Protein AF-A0A959EXS7-F1 (afdb_monomer)

Sequence (127 aa):
MKLQTVEHLEKDQRTVELPMKGAALAGPMVLGFAAKSIGAFDFSYMQPNEDVVTVSFLNFERRKGEKNGLSVYTCTLLDGAFTRDKIRLDSDSDRASVFPSKDGYVMVMEYFAKEKRLDARLERLRM

Structure (mmCIF, N/CA/C/O backbone):
data_AF-A0A959EXS7-F1
#
_entry.id   AF-A0A959EXS7-F1
#
loop_
_atom_site.group_PDB
_atom_site.id
_atom_site.type_symbol
_atom_site.label_atom_id
_atom_site.label_alt_id
_atom_site.label_comp_id
_atom_site.label_asym_id
_a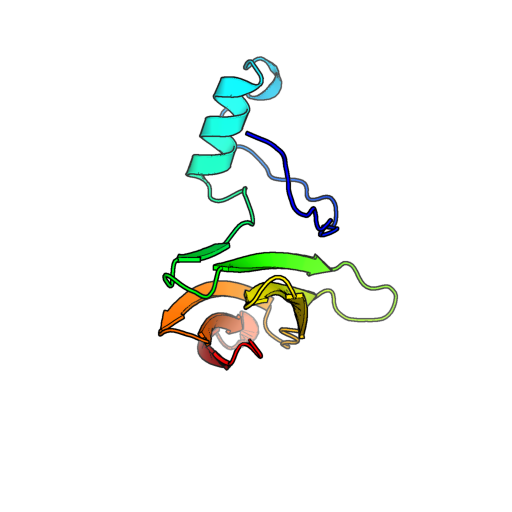tom_site.label_entity_id
_atom_site.label_seq_id
_atom_site.pdbx_PDB_ins_code
_atom_site.Cartn_x
_atom_site.Cartn_y
_atom_site.Cartn_z
_atom_site.occupancy
_atom_site.B_iso_or_equiv
_atom_site.auth_seq_id
_atom_site.auth_comp_id
_atom_site.auth_asym_id
_atom_site.auth_atom_id
_atom_site.pdbx_PDB_model_num
ATOM 1 N N . MET A 1 1 ? 25.757 5.575 -18.340 1.00 49.66 1 MET A N 1
ATOM 2 C CA . MET A 1 1 ? 24.389 5.028 -18.220 1.00 49.66 1 MET A CA 1
ATOM 3 C C . MET A 1 1 ? 23.418 6.121 -18.648 1.00 49.66 1 MET A C 1
ATOM 5 O O . MET A 1 1 ? 23.444 7.183 -18.041 1.00 49.66 1 MET A O 1
ATOM 9 N N . LYS A 1 2 ? 22.669 5.938 -19.744 1.00 63.59 2 LYS A N 1
ATOM 10 C CA . LYS A 1 2 ? 21.618 6.881 -20.171 1.00 63.59 2 LYS A CA 1
ATOM 11 C C . LYS A 1 2 ? 20.271 6.329 -19.704 1.00 63.59 2 LYS A C 1
ATOM 13 O O . LYS A 1 2 ? 20.010 5.150 -19.919 1.00 63.59 2 LYS A O 1
ATOM 18 N N . LEU A 1 3 ? 19.454 7.164 -19.063 1.00 72.50 3 LEU A N 1
ATOM 19 C CA . LEU A 1 3 ? 18.051 6.852 -18.779 1.00 72.50 3 LEU A CA 1
ATOM 20 C C . LEU A 1 3 ? 17.311 6.669 -20.108 1.00 72.50 3 LEU A C 1
ATOM 22 O O . LEU A 1 3 ? 17.408 7.534 -20.977 1.00 72.50 3 LEU A O 1
ATOM 26 N N . GLN A 1 4 ? 16.626 5.537 -20.274 1.00 78.38 4 GLN A N 1
ATOM 27 C CA . GLN A 1 4 ? 15.867 5.231 -21.492 1.00 78.38 4 GLN A CA 1
ATOM 28 C C . GLN A 1 4 ? 14.429 5.752 -21.418 1.00 78.38 4 GLN A C 1
ATOM 30 O O . GLN A 1 4 ? 13.913 6.243 -22.415 1.00 78.38 4 GLN A O 1
ATOM 35 N N . THR A 1 5 ? 13.796 5.674 -20.244 1.00 77.12 5 THR A N 1
ATOM 36 C CA . THR A 1 5 ? 12.414 6.113 -20.032 1.00 77.12 5 THR A CA 1
ATOM 37 C C . THR A 1 5 ? 12.173 6.465 -18.559 1.00 77.12 5 THR A C 1
ATOM 39 O O . THR A 1 5 ? 12.900 5.985 -17.685 1.00 77.12 5 THR A O 1
ATOM 42 N N . VAL A 1 6 ? 11.199 7.335 -18.284 1.00 81.12 6 VAL A N 1
ATOM 43 C CA . VAL A 1 6 ? 10.816 7.782 -16.934 1.00 81.12 6 VAL A CA 1
ATOM 44 C C . VAL A 1 6 ? 9.302 7.874 -16.867 1.00 81.12 6 VAL A C 1
ATOM 46 O O . VAL A 1 6 ? 8.684 8.454 -17.755 1.00 81.12 6 VAL A O 1
ATOM 49 N N . GLU A 1 7 ? 8.730 7.348 -15.789 1.00 80.94 7 GLU A N 1
ATOM 50 C CA . GLU A 1 7 ? 7.303 7.426 -15.512 1.00 80.94 7 GLU A CA 1
ATOM 51 C C . GLU A 1 7 ? 7.068 8.025 -14.127 1.00 80.94 7 GLU A C 1
ATOM 53 O O . GLU A 1 7 ? 7.716 7.642 -13.149 1.00 80.94 7 GLU A O 1
ATOM 58 N N . HIS A 1 8 ? 6.133 8.971 -14.045 1.00 80.69 8 HIS A N 1
ATOM 59 C CA . HIS A 1 8 ? 5.774 9.635 -12.796 1.00 80.69 8 HIS A CA 1
ATOM 60 C C . HIS A 1 8 ? 4.475 9.054 -12.237 1.00 80.69 8 HIS A C 1
ATOM 62 O O . HIS A 1 8 ? 3.435 9.066 -12.897 1.00 80.69 8 HIS A O 1
ATOM 68 N N . LEU A 1 9 ? 4.539 8.575 -10.995 1.00 77.50 9 LEU A N 1
ATOM 69 C CA . LEU A 1 9 ? 3.386 8.095 -10.241 1.00 77.50 9 LEU A CA 1
ATOM 70 C C . LEU A 1 9 ? 3.091 9.088 -9.119 1.00 77.50 9 LEU A C 1
ATOM 72 O O . LEU A 1 9 ? 3.893 9.250 -8.198 1.00 77.50 9 LEU A O 1
ATOM 76 N N . GLU A 1 10 ? 1.955 9.772 -9.215 1.00 78.19 10 GLU A N 1
ATOM 77 C CA . GLU A 1 10 ? 1.515 10.706 -8.182 1.00 78.19 10 GLU A CA 1
ATOM 78 C C . GLU A 1 10 ? 0.883 9.960 -7.008 1.00 78.19 10 GLU A C 1
ATOM 80 O O . GLU A 1 10 ? 0.133 8.995 -7.175 1.00 78.19 10 GLU A O 1
ATOM 85 N N . LYS A 1 11 ? 1.192 10.433 -5.803 1.00 78.25 11 LYS A N 1
ATOM 86 C CA . LYS A 1 11 ? 0.682 9.885 -4.555 1.00 78.25 11 LYS A CA 1
ATOM 87 C C . LYS A 1 11 ? 0.260 11.022 -3.637 1.00 78.25 11 LYS A C 1
ATOM 89 O O . LYS A 1 11 ? 0.981 12.011 -3.504 1.00 78.25 11 LYS A O 1
ATOM 94 N N . ASP A 1 12 ? -0.871 10.843 -2.962 1.00 81.62 12 ASP A N 1
ATOM 95 C CA . ASP A 1 12 ? -1.386 11.854 -2.049 1.00 81.62 12 ASP A CA 1
ATOM 96 C C . ASP A 1 12 ? -0.484 12.019 -0.826 1.00 81.62 12 ASP A C 1
ATOM 98 O O . ASP A 1 12 ? 0.102 11.067 -0.293 1.00 81.62 12 ASP A O 1
ATOM 102 N N . GLN A 1 13 ? -0.406 13.258 -0.345 1.00 80.50 13 GLN A N 1
ATOM 103 C CA . GLN A 1 13 ? 0.342 13.574 0.859 1.00 80.50 13 GLN A CA 1
ATOM 104 C C . GLN A 1 13 ? -0.302 12.903 2.078 1.00 80.50 13 GLN A C 1
ATOM 106 O O . GLN A 1 13 ? -1.500 13.035 2.340 1.00 80.50 13 GLN A O 1
ATOM 111 N N . ARG A 1 14 ? 0.527 12.229 2.878 1.00 75.75 14 ARG A N 1
ATOM 112 C CA . ARG A 1 14 ? 0.125 11.582 4.127 1.00 75.75 14 ARG A CA 1
ATOM 113 C C . ARG A 1 14 ? 0.965 12.096 5.289 1.00 75.75 14 ARG A C 1
ATOM 115 O O . ARG A 1 14 ? 2.163 12.326 5.156 1.00 75.75 14 ARG A O 1
ATOM 122 N N . THR A 1 15 ? 0.326 12.226 6.446 1.00 80.12 15 THR A N 1
ATOM 123 C CA . THR A 1 15 ? 1.002 12.465 7.724 1.00 80.12 15 THR A CA 1
ATOM 124 C C . THR A 1 15 ? 1.139 11.145 8.467 1.00 80.12 15 THR A C 1
ATOM 126 O O . THR A 1 15 ? 0.172 10.386 8.567 1.00 80.12 15 THR A O 1
ATOM 129 N N . VAL A 1 16 ? 2.334 10.880 8.989 1.00 79.06 16 VAL A N 1
ATOM 130 C CA . VAL A 1 16 ? 2.609 9.723 9.840 1.00 79.06 16 VAL A CA 1
ATOM 131 C C . VAL A 1 16 ? 3.228 10.216 11.137 1.00 79.06 16 VAL A C 1
ATOM 133 O O . VAL A 1 16 ? 4.138 11.043 11.125 1.00 79.06 16 VAL A O 1
ATOM 136 N N . GLU A 1 17 ? 2.705 9.725 12.253 1.00 82.31 17 GLU A N 1
ATOM 137 C CA . GLU A 1 17 ? 3.275 9.983 13.566 1.00 82.31 17 GLU A CA 1
ATOM 138 C C . GLU A 1 17 ? 4.458 9.041 13.801 1.00 82.31 17 GLU A C 1
ATOM 140 O O . GLU A 1 17 ? 4.353 7.830 13.602 1.00 82.31 17 GLU A O 1
ATOM 145 N N . LEU A 1 18 ? 5.600 9.604 14.198 1.00 82.88 18 LEU A N 1
ATOM 146 C CA . LEU A 1 18 ? 6.793 8.822 14.496 1.00 82.88 18 LEU A CA 1
ATOM 147 C C . LEU A 1 18 ? 6.810 8.436 15.980 1.00 82.88 18 LEU A C 1
ATOM 149 O O . LEU A 1 18 ? 6.548 9.286 16.830 1.00 82.88 18 LEU A O 1
ATOM 153 N N . PRO A 1 19 ? 7.209 7.200 16.325 1.00 74.81 19 PRO A N 1
ATOM 154 C CA . PRO A 1 19 ? 7.182 6.705 17.704 1.00 74.81 19 PRO A CA 1
ATOM 155 C C . PRO A 1 19 ? 8.254 7.337 18.613 1.00 74.81 19 PRO A C 1
ATOM 157 O O . PRO A 1 19 ? 8.351 6.997 19.791 1.00 74.81 19 PRO A O 1
ATOM 160 N N . MET A 1 20 ? 9.092 8.235 18.084 1.00 76.56 20 MET A N 1
ATOM 161 C CA . MET A 1 20 ? 10.241 8.793 18.789 1.00 76.56 20 MET A CA 1
ATOM 162 C C . MET A 1 20 ? 9.921 10.180 19.359 1.00 76.56 20 MET A C 1
ATOM 164 O O . MET A 1 20 ? 9.662 11.134 18.622 1.00 76.56 20 MET A O 1
ATOM 168 N N . LYS A 1 21 ? 9.993 10.321 20.687 1.00 75.62 21 LYS A N 1
ATOM 169 C CA . LYS A 1 21 ? 9.904 11.632 21.346 1.00 75.62 21 LYS A CA 1
ATOM 170 C C . LYS A 1 21 ? 11.040 12.529 20.849 1.00 75.62 21 LYS A C 1
ATOM 172 O O . LYS A 1 21 ? 12.193 12.111 20.829 1.00 75.62 21 LYS A O 1
ATOM 177 N N . GLY A 1 22 ? 10.711 13.754 20.443 1.00 75.75 22 GLY A N 1
ATOM 178 C CA . GLY A 1 22 ? 11.695 14.688 19.892 1.00 75.75 22 GLY A CA 1
ATOM 179 C C . GLY A 1 22 ? 12.112 14.393 18.448 1.00 75.75 22 GLY A C 1
ATOM 180 O O . GLY A 1 22 ? 13.128 14.924 18.015 1.00 75.75 22 GLY A O 1
ATOM 181 N N . ALA A 1 23 ? 11.340 13.601 17.688 1.00 76.31 23 ALA A N 1
ATOM 182 C CA . ALA A 1 23 ? 11.612 13.330 16.271 1.00 76.31 23 ALA A CA 1
ATOM 183 C C . ALA A 1 23 ? 11.894 14.606 15.455 1.00 76.31 23 ALA A C 1
ATOM 185 O O . ALA A 1 23 ? 12.771 14.600 14.603 1.00 76.31 23 ALA A O 1
ATOM 186 N N . ALA A 1 24 ? 11.243 15.728 15.776 1.00 72.69 24 ALA A N 1
ATOM 187 C CA . ALA A 1 24 ? 11.482 17.020 15.129 1.00 72.69 24 ALA A CA 1
ATOM 188 C C . ALA A 1 24 ? 12.938 17.538 15.222 1.00 72.69 24 ALA A C 1
ATOM 190 O O . ALA A 1 24 ? 13.323 18.387 14.425 1.00 72.69 24 ALA A O 1
ATOM 191 N N . LEU A 1 25 ? 13.742 17.048 16.173 1.00 79.31 25 LEU A N 1
ATOM 192 C CA . LEU A 1 25 ? 15.156 17.408 16.345 1.00 79.31 25 LEU A CA 1
ATOM 193 C C . LEU A 1 25 ? 16.112 16.454 15.609 1.00 79.31 25 LEU A C 1
ATOM 195 O O . LEU A 1 25 ? 17.318 16.692 15.576 1.00 79.31 25 LEU A O 1
ATOM 199 N N . ALA A 1 26 ? 15.600 15.356 15.048 1.00 82.56 26 ALA A N 1
ATOM 200 C CA . ALA A 1 26 ? 16.401 14.374 14.334 1.00 82.56 26 ALA A CA 1
ATOM 201 C C . ALA A 1 26 ? 16.665 14.821 12.887 1.00 82.56 26 ALA A C 1
ATOM 203 O O . ALA A 1 26 ? 15.807 15.401 12.224 1.00 82.56 26 ALA A O 1
ATOM 204 N N . GLY A 1 27 ? 17.857 14.516 12.372 1.00 86.88 27 GLY A N 1
ATOM 205 C CA . GLY A 1 27 ? 18.193 14.794 10.976 1.00 86.88 27 GLY A CA 1
ATOM 206 C C . GLY A 1 27 ? 17.351 13.962 9.988 1.00 86.88 27 GLY A C 1
ATOM 207 O O . GLY A 1 27 ? 16.885 12.874 10.344 1.00 86.88 27 GLY A O 1
ATOM 208 N N . PRO A 1 28 ? 17.214 14.403 8.720 1.00 85.25 28 PRO A N 1
ATOM 209 C CA . PRO A 1 28 ? 16.379 13.741 7.711 1.00 85.25 28 PRO A CA 1
ATOM 210 C C . PRO A 1 28 ? 16.667 12.247 7.514 1.00 85.25 28 PRO A C 1
ATOM 212 O O . PRO A 1 28 ? 15.743 11.468 7.299 1.00 85.25 28 PRO A O 1
ATOM 215 N N . MET A 1 29 ? 17.931 11.819 7.632 1.00 84.38 29 MET A N 1
ATOM 216 C CA . MET A 1 29 ? 18.287 10.396 7.534 1.00 84.38 29 MET A CA 1
ATOM 217 C C . MET A 1 29 ? 17.668 9.559 8.657 1.00 84.38 29 MET A C 1
ATOM 219 O O . MET A 1 29 ? 17.073 8.519 8.388 1.00 84.38 29 MET A O 1
ATOM 223 N N . VAL A 1 30 ? 17.777 10.010 9.910 1.00 84.88 30 VAL A N 1
ATOM 224 C CA . VAL A 1 30 ? 17.226 9.293 11.073 1.00 84.88 30 VAL A CA 1
ATOM 225 C C . VAL A 1 30 ? 15.703 9.237 10.982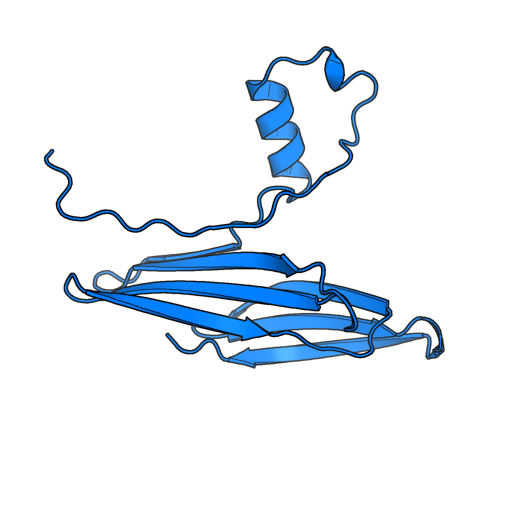 1.00 84.88 30 VAL A C 1
ATOM 227 O O . VAL A 1 30 ? 15.110 8.184 11.210 1.00 84.88 30 VAL A O 1
ATOM 230 N N . LEU A 1 31 ? 15.080 10.344 10.568 1.00 85.88 31 LEU A N 1
ATOM 231 C CA . LEU A 1 31 ? 13.647 10.406 10.290 1.00 85.88 31 LEU A CA 1
ATOM 232 C C . LEU A 1 31 ? 13.228 9.422 9.194 1.00 85.88 31 LEU A C 1
ATOM 234 O O . LEU A 1 31 ? 12.238 8.715 9.363 1.00 85.88 31 LEU A O 1
ATOM 238 N N . GLY A 1 32 ? 13.999 9.321 8.110 1.00 82.69 32 GLY A N 1
ATOM 239 C CA . GLY A 1 32 ? 13.765 8.350 7.042 1.00 82.69 32 GLY A CA 1
ATOM 240 C C . GLY A 1 32 ? 13.833 6.905 7.539 1.00 82.69 32 GLY A C 1
ATOM 241 O O . GLY A 1 32 ? 12.945 6.109 7.239 1.00 82.69 32 GLY A O 1
ATOM 242 N N . PHE A 1 33 ? 14.831 6.556 8.355 1.00 82.44 33 PHE A N 1
ATOM 243 C CA . PHE A 1 33 ? 14.919 5.217 8.949 1.00 82.44 33 PHE A CA 1
ATOM 244 C C . PHE A 1 33 ? 13.763 4.918 9.910 1.00 82.44 33 PHE A C 1
ATOM 246 O O . PHE A 1 33 ? 13.207 3.821 9.858 1.00 82.44 33 PHE A O 1
ATOM 253 N N . ALA A 1 34 ? 13.365 5.884 10.741 1.00 84.19 34 ALA A N 1
ATOM 254 C CA . ALA A 1 34 ? 12.224 5.742 11.643 1.00 84.19 34 ALA A CA 1
ATOM 255 C C . ALA A 1 34 ? 10.898 5.593 10.879 1.00 84.19 34 ALA A C 1
ATOM 257 O O . ALA A 1 34 ? 10.067 4.764 11.233 1.00 84.19 34 ALA A O 1
ATOM 258 N N . ALA A 1 35 ? 10.710 6.350 9.798 1.00 83.19 35 ALA A N 1
ATOM 259 C CA . ALA A 1 35 ? 9.566 6.206 8.904 1.00 83.19 35 ALA A CA 1
ATOM 260 C C . ALA A 1 35 ? 9.552 4.814 8.242 1.00 83.19 35 ALA A C 1
ATOM 262 O O . ALA A 1 35 ? 8.519 4.147 8.209 1.00 83.19 35 ALA A O 1
ATOM 263 N N . LYS A 1 36 ? 10.708 4.323 7.777 1.00 79.81 36 LYS A N 1
ATOM 264 C CA . LYS A 1 36 ? 10.831 2.975 7.204 1.00 79.81 36 LYS A CA 1
ATOM 265 C C . LYS A 1 36 ? 10.475 1.879 8.204 1.00 79.81 36 LYS A C 1
ATOM 267 O O . LYS A 1 36 ? 9.771 0.946 7.831 1.00 79.81 36 LYS A O 1
ATOM 272 N N . SER A 1 37 ? 10.943 1.976 9.449 1.00 80.56 37 SER A N 1
ATOM 273 C CA . SER A 1 37 ? 10.744 0.919 10.450 1.00 80.56 37 SER A CA 1
ATOM 274 C C . SER A 1 37 ? 9.282 0.724 10.850 1.00 80.56 37 SER A C 1
ATOM 276 O O . SER A 1 37 ? 8.900 -0.385 11.208 1.00 80.56 37 SER A O 1
ATOM 278 N N . ILE A 1 38 ? 8.456 1.768 10.743 1.00 80.81 38 ILE A N 1
ATOM 279 C CA . ILE A 1 38 ? 7.011 1.702 11.006 1.00 80.81 38 ILE A CA 1
ATOM 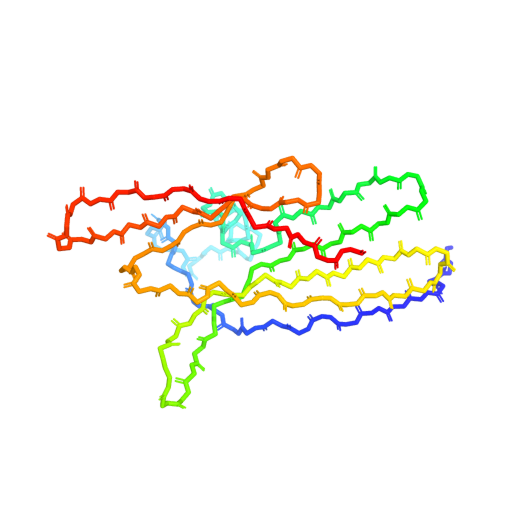280 C C . ILE A 1 38 ? 6.173 1.474 9.739 1.00 80.81 38 ILE A C 1
ATOM 282 O O . ILE A 1 38 ? 4.950 1.584 9.788 1.00 80.81 38 ILE A O 1
ATOM 286 N N . GLY A 1 39 ? 6.811 1.204 8.594 1.00 75.25 39 GLY A N 1
ATOM 287 C CA . GLY A 1 39 ? 6.114 1.008 7.322 1.00 75.25 39 GLY A CA 1
ATOM 288 C C . GLY A 1 39 ? 5.446 2.276 6.780 1.00 75.25 39 GLY A C 1
ATOM 289 O O . GLY A 1 39 ? 4.436 2.190 6.093 1.00 75.25 39 GLY A O 1
ATOM 290 N N . ALA A 1 40 ? 5.979 3.464 7.088 1.00 76.00 40 ALA A N 1
ATOM 291 C CA . ALA A 1 40 ? 5.438 4.737 6.602 1.00 76.00 40 ALA A CA 1
ATOM 292 C C . ALA A 1 40 ? 5.707 4.988 5.108 1.00 76.00 40 ALA A C 1
ATOM 294 O O . ALA A 1 40 ? 5.105 5.885 4.520 1.00 76.00 40 ALA A O 1
ATOM 295 N N . PHE A 1 41 ? 6.627 4.236 4.496 1.00 70.00 41 PHE A N 1
ATOM 296 C CA . PHE A 1 41 ? 6.809 4.248 3.049 1.00 70.00 41 PHE A CA 1
ATOM 297 C C . PHE A 1 41 ? 5.794 3.302 2.411 1.00 70.00 41 PHE A C 1
ATOM 299 O O . PHE A 1 41 ? 5.867 2.095 2.601 1.00 70.00 41 PHE A O 1
ATOM 306 N N . ASP A 1 42 ? 4.868 3.858 1.630 1.00 66.81 42 ASP A N 1
ATOM 307 C CA . ASP A 1 42 ? 3.762 3.097 1.037 1.00 66.81 42 ASP A CA 1
ATOM 308 C C . ASP A 1 42 ? 4.160 2.307 -0.238 1.00 66.81 42 ASP A C 1
ATOM 310 O O . ASP A 1 42 ? 3.301 1.702 -0.886 1.00 66.81 42 ASP A O 1
ATOM 314 N N . PHE A 1 43 ? 5.449 2.294 -0.615 1.00 64.75 43 PHE A N 1
ATOM 315 C CA . PHE A 1 43 ? 5.977 1.449 -1.696 1.00 64.75 43 PHE A CA 1
ATOM 316 C C . PHE A 1 43 ? 5.953 -0.004 -1.238 1.00 64.75 43 PHE A C 1
ATOM 318 O O . PHE A 1 43 ? 6.733 -0.414 -0.381 1.00 64.75 43 PHE A O 1
ATOM 325 N N . SER A 1 44 ? 5.011 -0.766 -1.778 1.00 59.72 44 SER A N 1
ATOM 326 C CA . SER A 1 44 ? 4.635 -2.052 -1.199 1.00 59.72 44 SER A CA 1
ATOM 327 C C . SER A 1 44 ? 5.324 -3.221 -1.884 1.00 59.72 44 SER A C 1
ATOM 329 O O . SER A 1 44 ? 5.535 -4.254 -1.253 1.00 59.72 44 SER A O 1
ATOM 331 N N . TYR A 1 45 ? 5.669 -3.090 -3.168 1.00 62.50 45 TYR A N 1
ATOM 332 C CA . TYR A 1 45 ? 6.119 -4.246 -3.927 1.00 62.50 45 TYR A CA 1
ATOM 333 C C . TYR A 1 45 ? 6.889 -3.862 -5.188 1.00 62.50 45 TYR A C 1
ATOM 335 O O . TYR A 1 45 ? 6.443 -3.002 -5.948 1.00 62.50 45 TYR A O 1
ATOM 343 N N . MET A 1 46 ? 8.023 -4.528 -5.401 1.00 62.53 46 MET A N 1
ATOM 344 C CA . MET A 1 46 ? 8.687 -4.627 -6.693 1.00 62.53 46 MET A CA 1
ATOM 345 C C . MET A 1 46 ? 8.731 -6.110 -7.038 1.00 62.53 46 MET A C 1
ATOM 347 O O . MET A 1 46 ? 9.243 -6.896 -6.242 1.00 62.53 46 MET A O 1
ATOM 351 N N . GLN A 1 47 ? 8.178 -6.482 -8.186 1.00 65.06 47 GLN A N 1
ATOM 352 C CA . GLN A 1 47 ? 8.258 -7.838 -8.712 1.00 65.06 47 GLN A CA 1
ATOM 353 C C . GLN A 1 47 ? 9.358 -7.845 -9.778 1.00 65.06 47 GLN A C 1
ATOM 355 O O . GLN A 1 47 ? 9.122 -7.332 -10.870 1.00 65.06 47 GLN A O 1
ATOM 360 N N . PRO A 1 48 ? 10.580 -8.306 -9.459 1.00 59.22 48 PRO A N 1
ATOM 361 C CA . PRO A 1 48 ? 11.631 -8.434 -10.451 1.00 59.22 48 PRO A CA 1
ATOM 362 C C . PRO A 1 48 ? 11.409 -9.747 -11.199 1.00 59.22 48 PRO A C 1
ATOM 364 O O . PRO A 1 48 ? 11.892 -10.795 -10.777 1.00 59.22 48 PRO A O 1
ATOM 367 N N . ASN A 1 49 ? 10.642 -9.707 -12.283 1.00 66.25 49 ASN A N 1
ATOM 368 C CA . ASN A 1 49 ? 10.799 -10.711 -13.326 1.00 66.25 49 ASN A CA 1
ATOM 369 C C . ASN A 1 49 ? 11.848 -10.185 -14.319 1.00 66.25 49 ASN A C 1
ATOM 371 O O . ASN A 1 49 ? 12.007 -8.969 -14.435 1.00 66.25 49 ASN A O 1
ATOM 375 N N . GLU A 1 50 ? 12.580 -11.059 -15.012 1.00 69.19 50 GLU A N 1
ATOM 376 C CA . GLU A 1 50 ? 13.668 -10.617 -15.908 1.00 69.19 50 GLU A CA 1
ATOM 377 C C . GLU A 1 50 ? 13.160 -9.666 -17.007 1.00 69.19 50 GLU A C 1
ATOM 379 O O . GLU A 1 50 ? 13.849 -8.708 -17.356 1.00 69.19 50 GLU A O 1
ATOM 384 N N . ASP A 1 51 ? 11.910 -9.862 -17.440 1.00 75.25 51 ASP A N 1
ATOM 385 C CA . ASP A 1 51 ? 11.270 -9.089 -18.510 1.00 75.25 51 ASP A CA 1
ATOM 386 C C . ASP A 1 51 ? 10.194 -8.103 -18.018 1.00 75.25 51 ASP A C 1
ATOM 388 O O . ASP A 1 51 ? 9.760 -7.226 -18.765 1.00 75.25 51 ASP A O 1
ATOM 392 N N . VAL A 1 52 ? 9.742 -8.237 -16.763 1.00 76.50 52 VAL A N 1
ATOM 393 C CA . VAL A 1 52 ? 8.618 -7.464 -16.209 1.00 76.50 52 VAL A CA 1
ATOM 394 C C . VAL A 1 52 ? 9.021 -6.836 -14.886 1.00 76.50 52 VAL A C 1
ATOM 396 O O . VAL A 1 52 ? 9.309 -7.539 -13.916 1.00 76.50 52 VAL A O 1
ATOM 399 N N . VAL A 1 53 ? 8.969 -5.506 -14.823 1.00 80.38 53 VAL A N 1
ATOM 400 C CA . VAL A 1 53 ? 9.148 -4.758 -13.576 1.00 80.38 53 VAL A CA 1
ATOM 401 C C . VAL A 1 53 ? 7.809 -4.187 -13.149 1.00 80.38 53 VAL A C 1
ATOM 403 O O . VAL A 1 53 ? 7.318 -3.234 -13.750 1.00 80.38 53 VAL A O 1
ATOM 406 N N . THR A 1 54 ? 7.247 -4.724 -12.070 1.00 79.19 54 THR A N 1
ATOM 407 C CA . THR A 1 54 ? 5.988 -4.219 -11.510 1.00 79.19 54 THR A CA 1
ATOM 408 C C . THR A 1 54 ? 6.238 -3.498 -10.199 1.00 79.19 54 THR A C 1
ATOM 410 O O . THR A 1 54 ? 6.743 -4.098 -9.252 1.00 79.19 54 THR A O 1
ATOM 413 N N . VAL A 1 55 ? 5.849 -2.227 -10.116 1.00 80.12 55 VAL A N 1
ATOM 414 C CA . VAL A 1 55 ? 5.889 -1.410 -8.899 1.00 80.12 55 VAL A CA 1
ATOM 415 C C . VAL A 1 55 ? 4.467 -1.163 -8.423 1.00 80.12 55 VAL A C 1
ATOM 417 O O . VAL A 1 55 ? 3.637 -0.667 -9.179 1.00 80.12 55 VAL A O 1
ATOM 420 N N . SER A 1 56 ? 4.177 -1.482 -7.161 1.00 81.38 56 SER A N 1
ATOM 421 C CA . SER A 1 56 ? 2.873 -1.187 -6.554 1.00 81.38 56 SER A CA 1
ATOM 422 C C . SER A 1 56 ? 2.994 -0.395 -5.258 1.00 81.38 56 SER A C 1
ATOM 424 O O . SER A 1 56 ? 3.895 -0.633 -4.446 1.00 81.38 56 SER A O 1
ATOM 426 N N . PHE A 1 57 ? 2.065 0.534 -5.043 1.00 82.31 57 PHE A N 1
ATOM 427 C CA . PHE A 1 57 ? 1.980 1.333 -3.825 1.00 82.31 57 PHE A CA 1
ATOM 428 C C . PHE A 1 57 ? 0.538 1.528 -3.363 1.00 82.31 57 PHE A C 1
ATOM 430 O O . PHE A 1 57 ? -0.410 1.494 -4.147 1.00 82.31 57 PHE A O 1
ATOM 437 N N . LEU A 1 58 ? 0.382 1.751 -2.060 1.00 83.69 58 LEU A N 1
ATOM 438 C CA . LEU A 1 58 ? -0.908 2.055 -1.452 1.00 83.69 58 LEU A CA 1
ATOM 439 C C . LEU A 1 58 ? -1.137 3.555 -1.417 1.00 83.69 58 LEU A C 1
ATOM 441 O O . LEU A 1 58 ? -0.226 4.326 -1.112 1.00 83.69 58 LEU A O 1
ATOM 445 N N . ASN A 1 59 ? -2.369 3.979 -1.662 1.00 84.88 59 ASN A N 1
ATOM 446 C CA . ASN A 1 59 ? -2.786 5.358 -1.488 1.00 84.88 59 ASN A CA 1
ATOM 447 C C . ASN A 1 59 ? -4.079 5.434 -0.679 1.00 84.88 59 ASN A C 1
ATOM 449 O O . ASN A 1 59 ? -5.051 4.750 -0.989 1.00 84.88 59 ASN A O 1
ATOM 453 N N . PHE A 1 60 ? -4.087 6.263 0.365 1.00 81.88 60 PHE A N 1
ATOM 454 C CA . PHE A 1 60 ? -5.295 6.538 1.135 1.00 81.88 60 PHE A CA 1
ATOM 455 C C . PHE A 1 60 ? -5.941 7.810 0.597 1.00 81.88 60 PHE A C 1
ATOM 457 O O . PHE A 1 60 ? -5.424 8.908 0.792 1.00 81.88 60 PHE A O 1
ATOM 464 N N . GLU A 1 61 ? -7.075 7.652 -0.069 1.00 84.12 61 GLU A N 1
ATOM 465 C CA . GLU A 1 61 ? -7.734 8.719 -0.808 1.00 84.12 61 GLU A CA 1
ATOM 466 C C . GLU A 1 61 ? -8.795 9.384 0.055 1.00 84.12 61 GLU A C 1
ATOM 468 O O . GLU A 1 61 ? -9.762 8.750 0.493 1.00 84.12 61 GLU A O 1
ATOM 473 N N . ARG A 1 62 ? -8.632 10.692 0.270 1.00 80.50 62 ARG A N 1
ATOM 474 C CA . ARG A 1 62 ? -9.662 11.522 0.895 1.00 80.50 62 ARG A CA 1
ATOM 475 C C . ARG A 1 62 ? -10.646 11.970 -0.176 1.00 80.50 62 ARG A C 1
ATOM 477 O O . ARG A 1 62 ? -10.288 12.762 -1.044 1.00 80.50 62 ARG A O 1
ATOM 484 N N . ARG A 1 63 ? -11.878 11.468 -0.123 1.00 81.75 63 ARG A N 1
ATOM 485 C CA . ARG A 1 63 ? -12.891 11.706 -1.159 1.00 81.75 63 ARG A CA 1
ATOM 486 C C . ARG A 1 63 ? -13.985 12.625 -0.628 1.00 81.75 63 ARG A C 1
ATOM 488 O O . ARG A 1 63 ? -14.466 12.470 0.491 1.00 81.75 63 ARG A O 1
ATOM 495 N N . LYS A 1 64 ? -14.374 13.625 -1.420 1.00 81.00 64 LYS A N 1
ATOM 496 C CA . LYS A 1 64 ? -15.420 14.580 -1.035 1.00 81.00 64 LYS A CA 1
ATOM 497 C C . LYS A 1 64 ? -16.791 13.987 -1.358 1.00 81.00 64 LYS A C 1
ATOM 499 O O . LYS A 1 64 ? -17.091 13.771 -2.523 1.00 81.00 64 LYS A O 1
ATOM 504 N N . GLY A 1 65 ? -17.622 13.777 -0.339 1.00 81.50 65 GLY A N 1
ATOM 505 C CA . GLY A 1 65 ? -18.971 13.218 -0.509 1.00 81.50 65 GLY A CA 1
ATOM 506 C C . GLY A 1 65 ? -19.022 11.689 -0.610 1.00 81.50 65 GLY A C 1
ATOM 507 O O . GLY A 1 65 ? -20.107 11.136 -0.737 1.00 81.50 65 GLY A O 1
ATOM 508 N N . GLU A 1 66 ? -17.878 11.012 -0.493 1.00 79.06 66 GLU A N 1
ATOM 509 C CA . GLU A 1 66 ? -17.761 9.552 -0.480 1.00 79.06 66 GLU A CA 1
ATOM 510 C C . GLU A 1 66 ? -16.953 9.102 0.743 1.00 79.06 66 GLU A C 1
ATOM 512 O O . GLU A 1 66 ? -16.236 9.895 1.361 1.00 79.06 66 GLU A O 1
ATOM 517 N N . LYS A 1 67 ? -17.043 7.815 1.095 1.00 77.50 67 LYS A N 1
ATOM 518 C CA . LYS A 1 67 ? -16.184 7.240 2.132 1.00 77.50 67 LYS A CA 1
ATOM 519 C C . LYS A 1 67 ? -14.729 7.296 1.650 1.00 77.50 67 LYS A C 1
ATOM 521 O O . LYS A 1 67 ? -14.422 6.903 0.525 1.00 77.50 67 LYS A O 1
ATOM 526 N N . ASN A 1 68 ? -13.834 7.784 2.509 1.00 80.50 68 ASN A N 1
ATOM 527 C CA . ASN A 1 68 ? -12.397 7.692 2.251 1.00 80.50 68 ASN A CA 1
ATOM 528 C C . ASN A 1 68 ? -12.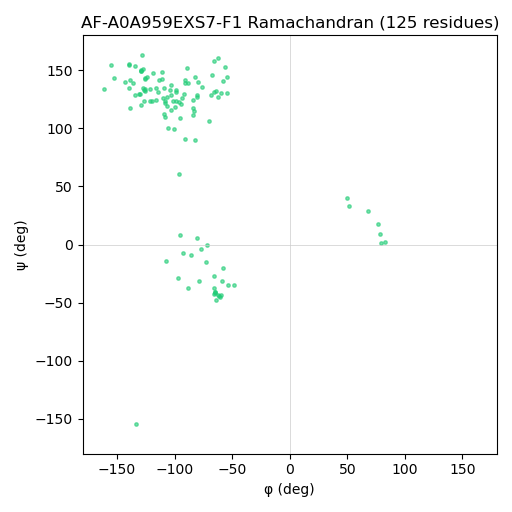015 6.221 2.076 1.00 80.50 68 ASN A C 1
ATOM 530 O O . ASN A 1 68 ? -12.515 5.362 2.805 1.00 80.50 68 ASN A O 1
ATOM 534 N N . GLY A 1 69 ? -11.125 5.943 1.133 1.00 81.25 69 GLY A N 1
ATOM 535 C CA . GLY A 1 69 ? -10.836 4.577 0.717 1.00 81.25 69 GLY A CA 1
ATOM 536 C C . GLY A 1 69 ? -9.356 4.358 0.473 1.00 81.25 69 GLY A C 1
ATOM 537 O O . GLY A 1 69 ? -8.608 5.291 0.178 1.00 81.25 69 GLY A O 1
ATOM 538 N N . LEU A 1 70 ? -8.933 3.107 0.590 1.00 84.81 70 LEU A N 1
ATOM 539 C CA . LEU A 1 70 ? -7.599 2.697 0.187 1.00 84.81 70 LEU A CA 1
ATOM 540 C C . LEU A 1 70 ? -7.637 2.312 -1.294 1.00 84.81 70 LEU A C 1
ATOM 542 O O . LEU A 1 70 ? -8.582 1.677 -1.754 1.00 84.81 70 LEU A O 1
ATOM 546 N N . SER A 1 71 ? -6.624 2.701 -2.052 1.00 87.75 71 SER A N 1
ATOM 547 C CA . SER A 1 71 ? -6.426 2.242 -3.423 1.00 87.75 71 SER A CA 1
ATOM 548 C C . SER A 1 71 ? -5.031 1.666 -3.574 1.00 87.75 71 SER A C 1
ATOM 550 O O . SER A 1 71 ? -4.074 2.163 -2.979 1.00 87.75 71 SER A O 1
ATOM 552 N N . VAL A 1 72 ? -4.925 0.615 -4.373 1.00 86.56 72 VAL A N 1
ATOM 553 C CA . VAL A 1 72 ? -3.651 0.053 -4.810 1.00 86.56 72 VAL A CA 1
ATOM 554 C C . VAL A 1 72 ? -3.388 0.608 -6.195 1.00 86.56 72 VAL A C 1
ATOM 556 O O . VAL A 1 72 ? -4.226 0.475 -7.085 1.00 86.56 72 VAL A O 1
ATOM 559 N N . TYR A 1 73 ? -2.244 1.250 -6.356 1.00 87.19 73 TYR A N 1
ATOM 560 C CA . TYR A 1 73 ? -1.744 1.691 -7.644 1.00 87.19 73 TYR A CA 1
ATOM 561 C C . TYR A 1 73 ? -0.635 0.751 -8.074 1.00 87.19 73 TYR A C 1
ATOM 563 O O . TYR A 1 73 ? 0.274 0.474 -7.291 1.00 87.19 73 TYR A O 1
ATOM 571 N N . THR A 1 74 ? -0.697 0.305 -9.319 1.00 85.81 74 THR A N 1
ATOM 572 C CA . THR A 1 74 ? 0.287 -0.589 -9.917 1.00 85.81 74 THR A CA 1
ATOM 573 C C . THR A 1 74 ? 0.769 0.013 -11.228 1.00 85.81 74 THR A C 1
ATOM 575 O O . THR A 1 74 ? -0.020 0.519 -12.022 1.00 85.81 74 THR A O 1
ATOM 578 N N . CYS A 1 75 ? 2.078 -0.011 -11.437 1.00 86.31 75 CYS A N 1
ATOM 579 C CA . CYS A 1 75 ? 2.721 0.357 -12.685 1.00 86.31 75 CYS A CA 1
ATOM 580 C C . CYS A 1 75 ? 3.626 -0.792 -13.108 1.00 86.31 75 CYS A C 1
ATOM 582 O O . CYS A 1 75 ? 4.500 -1.197 -12.339 1.00 86.31 75 CYS A O 1
ATOM 584 N N . THR A 1 76 ? 3.412 -1.303 -14.310 1.00 85.44 76 THR A N 1
ATOM 585 C CA . THR A 1 76 ? 4.183 -2.406 -14.874 1.00 85.44 76 THR A CA 1
ATOM 586 C C . THR A 1 76 ? 4.955 -1.896 -16.079 1.00 85.44 76 THR A C 1
ATOM 588 O O . THR A 1 76 ? 4.390 -1.234 -16.945 1.00 85.44 76 THR A O 1
ATOM 591 N N . LEU A 1 77 ? 6.248 -2.197 -16.138 1.00 84.56 77 LEU A N 1
ATOM 592 C CA . LEU A 1 77 ? 7.082 -2.020 -17.318 1.00 84.56 77 LEU A CA 1
ATOM 593 C C . LEU A 1 77 ? 7.294 -3.390 -17.958 1.00 84.56 77 LEU A C 1
ATOM 595 O O . LEU A 1 77 ? 7.916 -4.257 -17.345 1.00 84.56 77 LEU A O 1
ATOM 599 N N . LEU A 1 78 ? 6.789 -3.555 -19.177 1.00 85.19 78 LEU A N 1
ATOM 600 C CA . LEU A 1 78 ? 6.965 -4.746 -20.004 1.00 85.19 78 LEU A CA 1
ATOM 601 C C . LEU A 1 78 ? 7.319 -4.299 -21.424 1.00 85.19 78 LEU A C 1
ATOM 603 O O . LEU A 1 78 ? 6.654 -3.426 -21.979 1.00 85.19 78 LEU A O 1
ATOM 607 N N . ASP A 1 79 ? 8.396 -4.847 -21.989 1.00 83.44 79 ASP A N 1
ATOM 608 C CA . ASP A 1 79 ? 8.868 -4.542 -23.351 1.00 83.44 79 ASP A CA 1
ATOM 609 C C . ASP A 1 79 ? 9.029 -3.035 -23.657 1.00 83.44 79 ASP A C 1
ATOM 611 O O . ASP A 1 79 ? 8.803 -2.563 -24.771 1.00 83.44 79 ASP A O 1
ATOM 615 N N . GLY A 1 80 ? 9.413 -2.239 -22.651 1.00 81.62 80 GLY A N 1
ATOM 616 C CA . GLY A 1 80 ? 9.581 -0.787 -22.789 1.00 81.62 80 GLY A CA 1
ATOM 617 C C . GLY A 1 80 ? 8.279 0.024 -22.747 1.00 81.62 80 GLY A C 1
ATOM 618 O O . GLY A 1 80 ? 8.335 1.251 -22.845 1.00 81.62 80 GLY A O 1
ATOM 619 N N . ALA A 1 81 ? 7.126 -0.625 -22.564 1.00 84.62 81 ALA A N 1
ATOM 620 C CA . ALA A 1 81 ? 5.829 0.016 -22.393 1.00 84.62 81 ALA A CA 1
ATOM 621 C C . ALA A 1 81 ? 5.384 0.004 -20.923 1.00 84.62 81 ALA A C 1
ATOM 623 O O . ALA A 1 81 ? 5.503 -1.006 -20.228 1.00 84.62 81 ALA A O 1
ATOM 624 N N . PHE A 1 82 ? 4.843 1.133 -20.461 1.00 86.81 82 PHE A N 1
ATOM 625 C CA . PHE A 1 82 ? 4.232 1.243 -19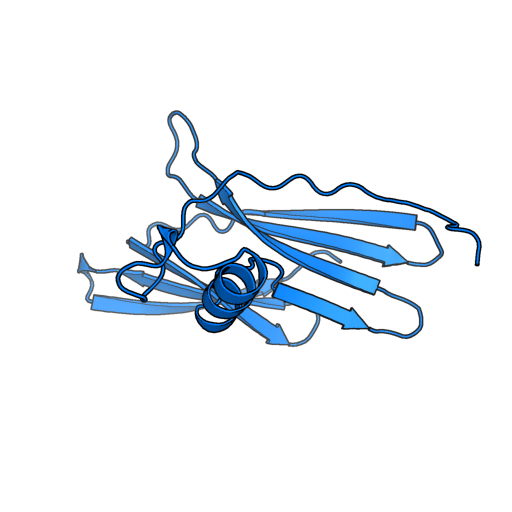.138 1.00 86.81 82 PHE A CA 1
ATOM 626 C C . PHE A 1 82 ? 2.735 0.941 -19.207 1.00 86.81 82 PHE A C 1
ATOM 628 O O . PHE A 1 82 ? 2.008 1.558 -19.989 1.00 86.81 82 PHE A O 1
ATOM 635 N N . THR A 1 83 ? 2.258 0.053 -18.340 1.00 87.94 83 THR A N 1
ATOM 636 C CA . THR A 1 83 ? 0.832 -0.118 -18.043 1.00 87.94 83 THR A CA 1
ATOM 637 C C . THR A 1 83 ? 0.555 0.348 -16.620 1.00 87.94 83 THR A C 1
ATOM 639 O O . THR A 1 83 ? 1.376 0.188 -15.717 1.00 87.94 83 THR A O 1
ATOM 642 N N . ARG A 1 84 ? -0.600 0.987 -16.419 1.00 87.69 84 ARG A N 1
ATOM 643 C CA . ARG A 1 84 ? -1.027 1.507 -15.118 1.00 87.69 84 ARG A CA 1
ATOM 644 C C . ARG A 1 84 ? -2.352 0.871 -14.742 1.00 87.69 84 ARG A C 1
ATOM 646 O O . ARG A 1 84 ? -3.280 0.873 -15.549 1.00 87.69 84 ARG A O 1
ATOM 653 N N . ASP A 1 85 ? -2.451 0.418 -13.505 1.00 86.81 85 ASP A N 1
ATOM 654 C CA . ASP A 1 85 ? -3.693 -0.063 -12.919 1.00 86.81 85 ASP A CA 1
ATOM 655 C C . ASP A 1 85 ? -3.951 0.615 -11.575 1.00 86.81 85 ASP A C 1
ATOM 657 O O . ASP A 1 85 ? -3.036 1.020 -10.849 1.00 86.81 85 ASP A O 1
ATOM 661 N N . LYS A 1 86 ? -5.235 0.765 -11.265 1.00 88.00 86 LYS A N 1
ATOM 662 C CA . LYS A 1 86 ? -5.703 1.305 -9.999 1.00 88.00 86 LYS A CA 1
ATOM 663 C C . LYS A 1 86 ? -6.897 0.497 -9.539 1.00 88.00 86 LYS A C 1
ATOM 665 O O . LYS A 1 86 ? -7.973 0.560 -10.135 1.00 88.00 86 LYS A O 1
ATOM 670 N N . ILE A 1 87 ? -6.734 -0.156 -8.400 1.00 87.25 87 ILE A N 1
ATOM 671 C CA . ILE A 1 87 ? -7.801 -0.914 -7.761 1.00 87.25 87 ILE A CA 1
ATOM 672 C C . ILE A 1 87 ? -8.250 -0.165 -6.518 1.00 87.25 87 ILE A C 1
ATOM 674 O O . ILE A 1 87 ? -7.453 0.130 -5.625 1.00 87.25 87 ILE A O 1
ATOM 678 N N . ARG A 1 88 ? -9.545 0.149 -6.464 1.00 87.81 88 ARG A N 1
ATOM 679 C CA . ARG A 1 88 ? -10.176 0.717 -5.273 1.00 87.81 88 ARG A CA 1
ATOM 680 C C . ARG A 1 88 ? -10.556 -0.411 -4.329 1.00 87.81 88 ARG A C 1
ATOM 682 O O . ARG A 1 88 ? -11.303 -1.308 -4.701 1.00 87.81 88 ARG A O 1
ATOM 689 N N . LEU A 1 89 ? -10.068 -0.332 -3.100 1.00 85.44 89 LEU A N 1
ATOM 690 C CA . LEU A 1 89 ? -10.410 -1.254 -2.024 1.00 85.44 89 LEU A CA 1
ATOM 691 C C . LEU A 1 89 ? -11.519 -0.639 -1.178 1.00 85.44 89 LEU A C 1
ATOM 693 O O . LEU A 1 89 ? -11.343 -0.343 0.005 1.00 85.44 89 LEU A O 1
ATOM 697 N N . ASP A 1 90 ? -12.654 -0.388 -1.827 1.00 84.12 90 ASP A N 1
ATOM 698 C CA . ASP A 1 90 ? -13.828 0.125 -1.140 1.00 84.12 90 ASP A CA 1
ATOM 699 C C . ASP A 1 90 ? -14.368 -0.983 -0.215 1.00 84.12 90 ASP A C 1
ATOM 701 O O . ASP A 1 90 ? -14.515 -2.150 -0.598 1.00 84.12 90 ASP A O 1
ATOM 705 N N . SER A 1 91 ? -14.574 -0.626 1.051 1.00 82.06 91 SER A N 1
ATOM 706 C CA . SER A 1 91 ? -15.002 -1.542 2.105 1.00 82.06 91 SER A CA 1
ATOM 707 C C . SER A 1 91 ? -15.771 -0.776 3.169 1.00 82.06 91 SER A C 1
ATOM 709 O O . SER A 1 91 ? -15.414 0.350 3.534 1.00 82.06 91 SER A O 1
ATOM 711 N N . ASP A 1 92 ? -16.799 -1.414 3.721 1.00 85.75 92 ASP A N 1
ATOM 712 C CA . ASP A 1 92 ? -17.542 -0.898 4.869 1.00 85.75 92 ASP A CA 1
ATOM 713 C C . ASP A 1 92 ? -16.794 -1.079 6.197 1.00 85.75 92 ASP A C 1
ATOM 715 O O . ASP A 1 92 ? -17.220 -0.521 7.207 1.00 85.75 92 ASP A O 1
ATOM 719 N N . SER A 1 93 ? -15.632 -1.738 6.183 1.00 85.50 93 SER A N 1
ATOM 720 C CA . SER A 1 93 ? -14.775 -1.915 7.357 1.00 85.50 93 SER A CA 1
ATOM 721 C C . SER A 1 93 ? -14.364 -0.594 8.018 1.00 85.50 93 SER A C 1
ATOM 723 O O . SER A 1 93 ? -14.288 0.470 7.388 1.00 85.50 93 SER A O 1
ATOM 725 N N . ASP A 1 94 ? -14.103 -0.667 9.324 1.00 85.81 94 ASP A N 1
ATOM 726 C CA . ASP A 1 94 ? -13.606 0.457 10.120 1.00 85.81 94 ASP A CA 1
ATOM 727 C C . ASP A 1 94 ? -12.103 0.664 9.904 1.00 85.81 94 ASP A C 1
ATOM 729 O O . ASP A 1 94 ? -11.592 1.782 10.007 1.00 85.81 94 ASP A O 1
ATOM 733 N N . ARG A 1 95 ? -11.374 -0.427 9.641 1.00 84.12 95 ARG A N 1
ATOM 734 C CA . ARG A 1 95 ? -9.936 -0.420 9.364 1.00 84.12 95 ARG A CA 1
ATOM 735 C C . ARG A 1 95 ? -9.609 -1.462 8.308 1.00 84.12 95 ARG A C 1
ATOM 737 O O . ARG A 1 95 ? -10.096 -2.585 8.390 1.00 84.12 95 ARG A O 1
ATOM 744 N N . ALA A 1 96 ? -8.717 -1.104 7.393 1.00 85.06 96 ALA A N 1
ATOM 745 C CA . ALA A 1 96 ? -8.170 -2.017 6.403 1.00 85.06 96 ALA A CA 1
ATOM 746 C C . ALA A 1 96 ? -6.640 -1.940 6.392 1.00 85.06 96 ALA A C 1
ATOM 748 O O . ALA A 1 96 ? -6.043 -0.904 6.693 1.00 85.06 96 ALA A O 1
ATOM 749 N N . SER A 1 97 ? -5.993 -3.048 6.061 1.00 82.56 97 SER A N 1
ATOM 750 C CA . SER A 1 97 ? -4.551 -3.134 5.839 1.00 82.56 97 SER A CA 1
ATOM 751 C C . SER A 1 97 ? -4.289 -4.025 4.638 1.00 82.56 97 SER A C 1
ATOM 753 O O . SER A 1 97 ? -4.986 -5.019 4.441 1.00 82.56 97 SER A O 1
ATOM 755 N N . VAL A 1 98 ? -3.301 -3.658 3.826 1.00 81.75 98 VAL A N 1
ATOM 756 C CA . VAL A 1 98 ? -2.952 -4.399 2.613 1.00 81.75 98 VAL A CA 1
ATOM 757 C C . VAL A 1 98 ? -1.551 -4.947 2.752 1.00 81.75 98 VAL A C 1
ATOM 759 O O . VAL A 1 98 ? -0.639 -4.240 3.176 1.00 81.75 98 VAL A O 1
ATOM 762 N N . PHE A 1 99 ? -1.403 -6.212 2.387 1.00 79.50 99 PHE A N 1
ATOM 763 C CA . PHE A 1 99 ? -0.159 -6.950 2.489 1.00 79.50 99 PHE A CA 1
ATOM 764 C C . PHE A 1 99 ? 0.195 -7.583 1.141 1.00 79.50 99 PHE A C 1
ATOM 766 O O . PHE A 1 99 ? -0.709 -7.939 0.372 1.00 79.50 99 PHE A O 1
ATOM 773 N N . PRO A 1 100 ? 1.497 -7.776 0.864 1.00 77.25 100 PRO A N 1
ATOM 774 C CA . PRO A 1 100 ? 1.935 -8.626 -0.233 1.00 77.25 100 PRO A CA 1
ATOM 775 C C . PRO A 1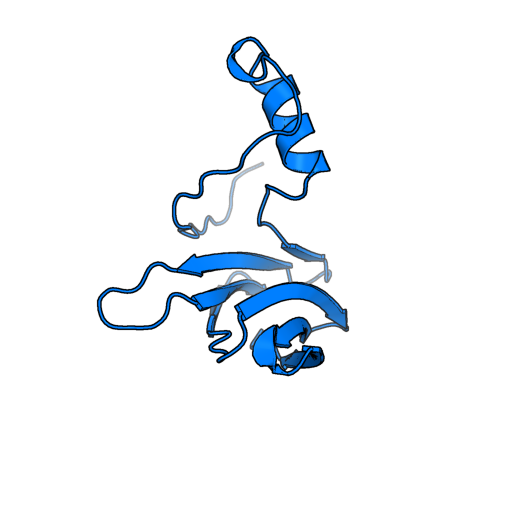 100 ? 1.329 -10.029 -0.110 1.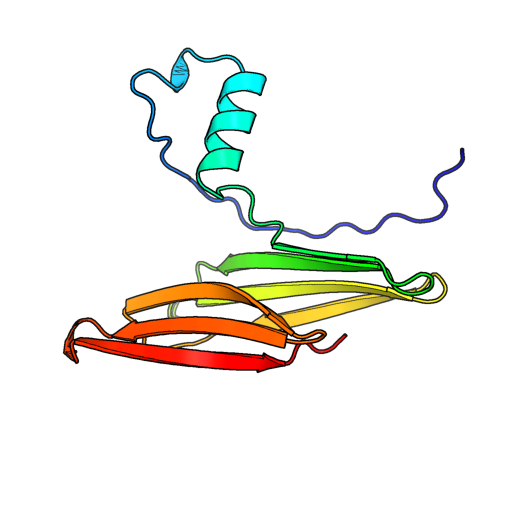00 77.25 100 PRO A C 1
ATOM 777 O O . PRO A 1 100 ? 1.168 -10.555 0.994 1.00 77.25 100 PRO A O 1
ATOM 780 N N . SER A 1 101 ? 0.995 -10.635 -1.245 1.00 79.75 101 SER A N 1
ATOM 781 C CA . SER A 1 101 ? 0.496 -12.008 -1.318 1.00 79.75 101 SER A CA 1
ATOM 782 C C . SER A 1 101 ? 1.215 -12.767 -2.438 1.00 79.75 101 SER A C 1
ATOM 784 O O . SER A 1 101 ? 2.351 -12.443 -2.776 1.00 79.75 101 SER A O 1
ATOM 786 N N . LYS A 1 102 ? 0.572 -13.799 -2.990 1.00 80.88 102 LYS A N 1
ATOM 787 C CA . LYS A 1 102 ? 1.031 -14.503 -4.190 1.00 80.88 102 LYS A CA 1
ATOM 788 C C . LYS A 1 102 ? 1.060 -13.576 -5.408 1.00 80.88 102 LYS A C 1
ATOM 790 O O . LYS A 1 102 ? 0.346 -12.574 -5.454 1.00 80.88 102 LYS A O 1
ATOM 795 N N . ASP A 1 103 ? 1.824 -13.972 -6.416 1.00 75.62 103 ASP A N 1
ATOM 796 C CA . ASP A 1 103 ? 2.048 -13.168 -7.614 1.00 75.62 103 ASP A CA 1
ATOM 797 C C . ASP A 1 103 ? 0.749 -12.745 -8.302 1.00 75.62 103 ASP A C 1
ATOM 799 O O . ASP A 1 103 ? -0.140 -13.563 -8.552 1.00 75.62 103 ASP A O 1
ATOM 803 N N . GLY A 1 104 ? 0.638 -11.448 -8.599 1.00 77.44 104 GLY A N 1
ATOM 804 C CA . GLY A 1 104 ? -0.562 -10.869 -9.199 1.00 77.44 104 GLY A CA 1
ATOM 805 C C . GLY A 1 104 ? -1.713 -10.638 -8.215 1.00 77.44 104 GLY A C 1
ATOM 806 O O . GLY A 1 104 ? -2.818 -10.329 -8.655 1.00 77.44 104 GLY A O 1
ATOM 807 N N . TYR A 1 105 ? -1.498 -10.790 -6.904 1.00 83.38 105 TYR A N 1
ATOM 808 C CA . TYR A 1 105 ? -2.515 -10.556 -5.880 1.00 83.38 105 TYR A CA 1
ATOM 809 C C . TYR A 1 105 ? -1.973 -9.740 -4.708 1.00 83.38 105 TYR A C 1
ATOM 811 O O . TYR A 1 105 ? -0.799 -9.808 -4.346 1.00 83.38 105 TYR A O 1
ATOM 819 N N . VAL A 1 106 ? -2.881 -9.034 -4.045 1.00 83.56 106 VAL A N 1
ATOM 820 C CA . VAL A 1 106 ? -2.659 -8.449 -2.720 1.00 83.56 106 VAL A CA 1
ATOM 821 C C . VAL A 1 106 ? -3.651 -9.035 -1.730 1.00 83.56 106 VAL A C 1
ATOM 823 O O . VAL A 1 106 ? -4.777 -9.379 -2.088 1.00 83.56 106 VAL A O 1
ATOM 826 N N . MET A 1 107 ? -3.240 -9.162 -0.473 1.00 86.31 107 MET A N 1
ATOM 827 C CA . MET A 1 107 ? -4.149 -9.541 0.601 1.00 86.31 107 MET A CA 1
ATOM 828 C C . MET A 1 107 ? -4.692 -8.280 1.258 1.00 86.31 107 MET A C 1
ATOM 830 O O . MET A 1 107 ? -3.922 -7.442 1.721 1.00 86.31 107 MET A O 1
ATOM 834 N N . VAL A 1 108 ? -6.013 -8.173 1.335 1.00 88.69 108 VAL A N 1
ATOM 835 C CA . VAL A 1 108 ? -6.715 -7.104 2.043 1.00 88.69 108 VAL A CA 1
ATOM 836 C C . VAL A 1 108 ? -7.288 -7.694 3.319 1.00 88.69 108 VAL A C 1
ATOM 838 O O . VAL A 1 108 ? -8.087 -8.627 3.269 1.00 88.69 108 VAL A O 1
ATOM 841 N N . MET A 1 109 ? -6.855 -7.161 4.456 1.00 89.75 109 MET A N 1
ATOM 842 C CA . MET A 1 109 ? -7.354 -7.524 5.774 1.00 89.75 109 MET A CA 1
ATOM 843 C C . MET A 1 109 ? -8.234 -6.399 6.302 1.00 89.75 109 MET A C 1
ATOM 845 O O . MET A 1 109 ? -7.805 -5.247 6.345 1.00 89.75 109 MET A O 1
ATOM 849 N N . GLU A 1 110 ? -9.449 -6.734 6.711 1.00 91.75 110 GLU A N 1
ATOM 850 C CA . GLU A 1 110 ? -10.502 -5.783 7.049 1.00 91.75 110 GLU A CA 1
ATOM 851 C C . GLU A 1 110 ? -11.048 -6.081 8.441 1.00 91.75 110 GLU A C 1
ATOM 853 O O . GLU A 1 110 ? -11.336 -7.226 8.781 1.00 91.75 110 GLU A O 1
ATOM 858 N N . TYR A 1 111 ? -11.181 -5.046 9.264 1.00 91.94 111 TYR A N 1
ATOM 859 C CA . TYR A 1 111 ? -11.695 -5.153 10.622 1.00 91.94 111 TYR A CA 1
ATOM 860 C C . TYR A 1 111 ? -13.005 -4.379 10.768 1.00 91.94 111 TYR A C 1
ATOM 862 O O . TYR A 1 111 ? -13.061 -3.171 10.520 1.00 91.94 111 TYR A O 1
ATOM 870 N N . PHE A 1 112 ? -14.037 -5.087 11.222 1.00 93.62 112 PHE A N 1
ATOM 871 C CA . PHE A 1 112 ? -15.374 -4.573 11.502 1.00 93.62 112 PHE A CA 1
ATOM 872 C C . PHE A 1 112 ? -15.554 -4.488 13.020 1.00 93.62 112 PHE A C 1
ATOM 874 O O . PHE A 1 112 ? -15.810 -5.486 13.696 1.00 93.62 112 PHE A O 1
ATOM 881 N N . ALA A 1 113 ? -15.407 -3.288 13.579 1.00 92.00 113 ALA A N 1
ATOM 882 C CA . ALA A 1 113 ? -15.353 -3.053 15.018 1.00 92.00 113 ALA A CA 1
ATOM 883 C C . ALA A 1 113 ? -16.674 -3.383 15.721 1.00 92.00 113 ALA A C 1
ATOM 885 O O . ALA A 1 113 ? -16.662 -3.929 16.825 1.00 92.00 113 ALA A O 1
ATOM 886 N N . LYS A 1 114 ? -17.810 -3.086 15.074 1.00 94.50 114 LYS A N 1
ATOM 887 C CA . LYS A 1 114 ? -19.149 -3.392 15.608 1.00 94.50 114 LYS A CA 1
ATOM 888 C C . LYS A 1 114 ? -19.395 -4.895 15.713 1.00 94.50 114 LYS A C 1
ATOM 890 O O . LYS A 1 114 ? -19.922 -5.362 16.716 1.00 94.50 114 LYS A O 1
ATOM 895 N N . GLU A 1 115 ? -18.984 -5.635 14.691 1.00 95.94 115 GLU A N 1
ATOM 896 C CA . GLU A 1 115 ? -19.174 -7.086 14.588 1.00 95.94 115 GLU A CA 1
ATOM 897 C C . GLU A 1 115 ? -18.058 -7.875 15.287 1.00 95.94 115 GLU A C 1
ATOM 899 O O . GLU A 1 115 ? -18.168 -9.089 15.432 1.00 95.94 115 GLU A O 1
ATOM 904 N N . LYS A 1 116 ? -16.982 -7.198 15.721 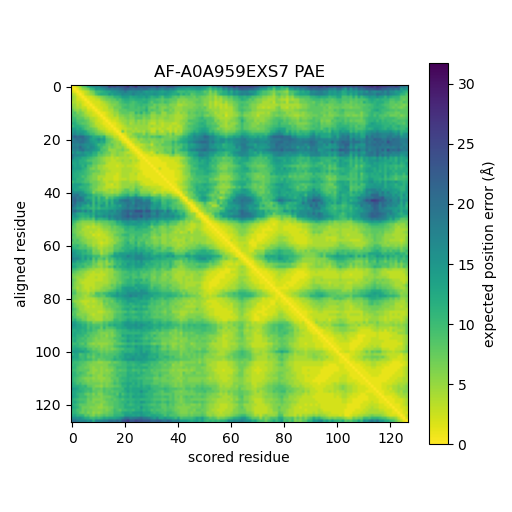1.00 95.19 116 LYS A N 1
ATOM 905 C CA . LYS A 1 116 ? -15.735 -7.813 16.213 1.00 95.19 116 LYS A CA 1
ATOM 906 C C . LYS A 1 116 ? -15.211 -8.885 15.253 1.00 95.19 116 LYS A C 1
ATOM 908 O O . LYS A 1 116 ? -14.736 -9.938 15.676 1.00 95.19 116 LYS A O 1
ATOM 913 N N . ARG A 1 117 ? -15.315 -8.605 13.956 1.00 95.25 117 ARG A N 1
ATOM 91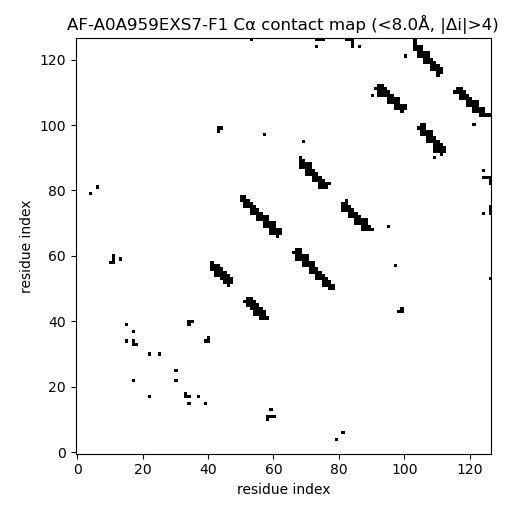4 C CA . ARG A 1 117 ? -15.012 -9.542 12.876 1.00 95.25 117 ARG A CA 1
ATOM 915 C C . ARG A 1 117 ? -13.799 -9.069 12.094 1.00 95.25 117 ARG A C 1
ATOM 917 O O . ARG A 1 117 ? -13.627 -7.870 11.869 1.00 95.25 117 ARG A O 1
ATOM 924 N N . LEU A 1 118 ? -12.966 -10.024 11.702 1.00 94.75 118 LEU A N 1
ATOM 925 C CA . LEU A 1 118 ? -11.811 -9.804 10.850 1.00 94.75 118 LEU A CA 1
ATOM 926 C C . LEU A 1 118 ? -11.967 -10.665 9.603 1.00 94.75 118 LEU A C 1
ATOM 928 O O . LEU A 1 118 ? -12.096 -11.883 9.709 1.00 94.75 118 LEU A O 1
ATOM 932 N N . ASP A 1 119 ? -11.928 -10.014 8.451 1.00 95.06 119 ASP A N 1
ATOM 933 C CA . ASP A 1 119 ? -11.980 -10.655 7.147 1.00 95.06 119 ASP A CA 1
ATOM 934 C C . ASP A 1 119 ? -10.637 -10.518 6.446 1.00 95.06 119 ASP A C 1
ATOM 936 O O . ASP A 1 119 ? -9.938 -9.513 6.585 1.00 95.06 119 ASP A O 1
ATOM 940 N N . ALA A 1 120 ? -10.301 -11.520 5.642 1.00 92.88 120 ALA A N 1
ATOM 941 C CA . ALA A 1 120 ? -9.181 -11.462 4.723 1.00 92.88 120 ALA A CA 1
ATOM 942 C C . ALA A 1 120 ? -9.657 -11.891 3.336 1.00 92.88 120 ALA A C 1
ATOM 944 O O . ALA A 1 120 ? -10.270 -12.948 3.181 1.00 92.88 120 ALA A O 1
ATOM 945 N N . ARG A 1 121 ? -9.358 -11.080 2.321 1.00 92.12 121 ARG A N 1
ATOM 946 C CA . ARG A 1 121 ? -9.631 -11.391 0.913 1.00 92.12 121 ARG A CA 1
ATOM 947 C C . ARG A 1 121 ? -8.387 -11.186 0.065 1.00 92.12 121 ARG A C 1
ATOM 949 O O . ARG A 1 121 ? -7.540 -10.352 0.378 1.00 92.12 121 ARG A O 1
ATOM 956 N N . LEU A 1 122 ? -8.286 -11.958 -1.011 1.00 90.44 122 LEU A N 1
ATOM 957 C CA . LEU A 1 122 ? -7.263 -11.768 -2.032 1.00 90.44 122 LEU A CA 1
ATOM 958 C C . LEU A 1 122 ? -7.857 -10.949 -3.169 1.00 90.44 122 LEU A C 1
ATOM 960 O O . LEU A 1 122 ? -8.832 -11.377 -3.782 1.00 90.44 122 LEU A O 1
ATOM 964 N N . GLU A 1 123 ? -7.239 -9.815 -3.463 1.00 87.62 123 GLU A N 1
ATOM 965 C CA . GLU A 1 123 ? -7.613 -8.961 -4.583 1.00 87.62 123 GLU A CA 1
ATOM 966 C C . GLU A 1 123 ? -6.610 -9.155 -5.719 1.00 87.62 123 GLU A C 1
ATOM 968 O O . GLU A 1 123 ? -5.396 -9.108 -5.501 1.00 87.62 123 GLU A O 1
ATOM 973 N N . ARG A 1 124 ? -7.110 -9.417 -6.929 1.00 84.94 124 ARG A N 1
ATOM 974 C CA . ARG A 1 124 ? -6.268 -9.623 -8.111 1.00 84.94 124 ARG A CA 1
ATOM 975 C C . ARG A 1 124 ? -5.821 -8.278 -8.673 1.00 84.94 124 ARG A C 1
ATOM 977 O O . ARG A 1 124 ? -6.661 -7.452 -9.011 1.00 84.94 124 ARG A O 1
ATOM 984 N N . LEU A 1 125 ? -4.517 -8.117 -8.860 1.00 78.62 125 LEU A N 1
ATOM 985 C CA . LEU A 1 125 ? -3.924 -7.000 -9.587 1.00 78.62 125 LEU A CA 1
ATOM 986 C C . LEU A 1 125 ? -4.097 -7.211 -11.095 1.00 78.62 125 LEU A C 1
ATOM 988 O O . LEU A 1 125 ? -3.880 -8.321 -11.596 1.00 78.62 125 LEU A O 1
ATOM 992 N N . ARG A 1 126 ? -4.494 -6.169 -11.833 1.00 69.12 126 ARG A N 1
ATOM 993 C CA . ARG A 1 126 ? -4.495 -6.217 -13.298 1.00 69.12 126 ARG A CA 1
ATOM 994 C C . ARG A 1 126 ? -3.134 -5.703 -13.757 1.00 69.12 126 ARG A C 1
ATOM 996 O O . ARG A 1 126 ? -2.918 -4.504 -13.862 1.00 69.12 126 ARG A O 1
ATOM 1003 N N . MET A 1 127 ? -2.199 -6.637 -13.909 1.00 62.78 127 MET A N 1
ATOM 1004 C CA . MET A 1 127 ? -0.846 -6.384 -14.413 1.00 62.78 127 MET A CA 1
ATOM 1005 C C . MET A 1 127 ? -0.809 -6.466 -15.933 1.00 62.78 127 MET A C 1
ATOM 1007 O O . MET A 1 127 ? -1.525 -7.343 -16.474 1.00 62.78 127 MET A O 1
#

pLDDT: mean 81.13, std 8.07, range [49.66, 95.94]

Nearest PDB structures (foldseek):
  6q4y-assembly1_A  TM=4.166E-01  e=2.809E-01  Leishmania mexicana MHOM/GT/2001/U1103
  6q4w-assembly1_A  TM=4.218E-01  e=3.878E-01  Leishmania mexicana MHOM/GT/2001/U1103
  6q4w-assembly1_B  TM=4.328E-01  e=6.288E-01  Leishmania mexicana MHOM/GT/2001/U1103
  3jv1-assembly1_A  TM=5.773E-01  e=2.681E+00  Trypanosoma brucei
  6m1u-assembly1_A  TM=4.335E-01  e=2.829E+00  Homo sapiens

Mean predicted aligned error: 8.04 Å

Foldseek 3Di:
DDDPDDDDDDADDDDDDFPDDPLVVDDPVVVVVSCVVVVVFQFADWDDDVFKTKTKGKHFDDDDPDDTWIKIWMWMQGPNDIDIDIDTPDDPAPDWDWHDDPPQWIKIWGAHPVVRDIDIDIDGHPD

Solvent-accessible surface area (backbone atoms only — not comparable to full-atom values): 8067 Å² total; per-residue (Å²): 139,80,87,89,79,87,84,88,82,89,74,76,90,79,90,78,89,71,97,51,89,67,53,90,78,50,55,71,67,59,50,51,52,56,36,52,76,73,59,67,57,48,73,67,45,75,47,87,47,100,69,35,45,36,42,31,30,59,40,78,45,86,47,89,96,50,81,64,34,44,30,43,40,37,40,34,38,45,91,92,42,79,49,78,35,73,48,73,56,79,68,91,49,78,44,77,49,78,42,83,56,61,92,59,35,34,32,41,38,34,33,32,75,91,76,74,41,77,48,76,47,79,45,75,56,77,125

Radius of gyration: 17.03 Å; Cα contacts (8 Å, |Δi|>4): 203; chains: 1; bounding box: 44×32×45 Å

Secondary structure (DSSP, 8-state):
------------------SSTTGGGS-HHHHHHHHHHTT---EEEEEE-SSEEEEEEEEEE--SSS--EEEEEEEEEETTEEEEEEEEE--S-SEEEEEE-STTEEEEEEEETTTTEEEEEEEEP--